Protein AF-E9PKQ1-F1 (afdb_monomer)

GO terms:
  GO:0005794 Golgi apparatus (C, IDA)
  GO:0005829 cytosol (C, IDA)

Organism: Homo sapiens (NCBI:txid9606)

pLDDT: mean 88.64, std 12.84, range [32.69, 97.88]

Sequence (137 aa):
MTAAENVCYTLINVPMDSEPPSEISLKNDLEKGDVKSKTEALKKVIIMILNGEKLPGLLMTIIRFVLPLQDHTIKKLLLVFWEIVPKTTPDGRLLHEMILVCDAYRKDLQHPNEFIRGSTLRFLCKLKEAELLEPLM

Solvent-accessible surface area (backbone atoms only — not comparable to full-atom values): 8458 Å² total; per-residue (Å²): 128,83,78,73,77,77,86,76,90,61,85,77,87,72,65,88,90,56,81,80,81,48,72,69,58,44,48,49,30,37,65,73,41,53,75,67,47,29,44,55,37,51,51,51,52,45,54,43,44,56,66,67,49,84,65,76,82,45,54,64,49,41,58,71,51,48,63,80,52,83,51,68,67,53,50,53,49,48,54,55,44,60,73,73,52,84,59,48,46,99,88,68,46,72,42,76,71,48,57,62,52,41,53,49,50,50,50,39,63,68,37,89,54,60,68,54,24,52,52,50,53,61,50,57,76,70,63,83,60,60,84,65,49,63,86,69,111

Structure (mmCIF, N/CA/C/O backbone):
data_AF-E9PKQ1-F1
#
_entry.id   AF-E9PKQ1-F1
#
loop_
_atom_site.group_PDB
_atom_site.id
_atom_site.type_symbol
_atom_site.label_atom_id
_atom_site.label_alt_id
_atom_site.label_comp_id
_atom_site.label_asym_id
_atom_site.label_entity_id
_atom_site.label_seq_id
_atom_site.pdbx_PDB_ins_code
_atom_site.Cartn_x
_atom_site.Cartn_y
_atom_site.Cartn_z
_atom_site.occupancy
_atom_site.B_iso_or_equiv
_atom_site.auth_seq_id
_atom_site.auth_comp_id
_atom_site.auth_asym_id
_atom_site.auth_atom_id
_atom_site.pdbx_PDB_model_num
ATOM 1 N N . MET A 1 1 ? -23.223 -13.061 -10.188 1.00 32.69 1 MET A N 1
ATOM 2 C CA . MET A 1 1 ? -22.788 -13.944 -9.087 1.00 32.69 1 MET A CA 1
ATOM 3 C C . MET A 1 1 ? -22.436 -13.038 -7.931 1.00 32.69 1 MET A C 1
ATOM 5 O O . MET A 1 1 ? -21.599 -12.166 -8.108 1.00 32.69 1 MET A O 1
ATOM 9 N N . THR A 1 2 ? -23.159 -13.138 -6.821 1.00 33.59 2 THR A N 1
ATOM 10 C CA . THR A 1 2 ? -22.870 -12.382 -5.597 1.00 33.59 2 THR A CA 1
ATOM 11 C C . THR A 1 2 ? -21.417 -12.632 -5.210 1.00 33.59 2 THR A C 1
ATOM 13 O O . THR A 1 2 ? -21.032 -13.794 -5.085 1.00 33.59 2 THR A O 1
ATOM 16 N N . ALA A 1 3 ? -20.610 -11.574 -5.092 1.00 45.00 3 ALA A N 1
ATOM 17 C CA . ALA A 1 3 ? -19.254 -11.680 -4.570 1.00 45.00 3 ALA A CA 1
ATOM 18 C C . ALA A 1 3 ? -19.339 -12.436 -3.241 1.00 45.00 3 ALA A C 1
ATOM 20 O O . ALA A 1 3 ? -19.999 -11.961 -2.317 1.00 45.00 3 ALA A O 1
ATOM 21 N N . ALA A 1 4 ? -18.786 -13.649 -3.195 1.00 47.03 4 ALA A N 1
ATOM 22 C CA . ALA A 1 4 ? -18.743 -14.424 -1.968 1.00 47.03 4 ALA A CA 1
ATOM 23 C C . ALA A 1 4 ? -18.092 -13.536 -0.905 1.00 47.03 4 ALA A C 1
ATOM 25 O O . ALA A 1 4 ? -17.011 -12.994 -1.147 1.00 47.03 4 ALA A O 1
ATOM 26 N N . GLU A 1 5 ? -18.773 -13.318 0.220 1.00 54.31 5 GLU A N 1
ATOM 27 C CA . GLU A 1 5 ? -18.159 -12.644 1.358 1.00 54.31 5 GLU A CA 1
ATOM 28 C C . GLU A 1 5 ? -16.847 -13.368 1.664 1.00 54.31 5 GLU A C 1
ATOM 30 O O . GLU A 1 5 ? -16.825 -14.592 1.826 1.00 54.31 5 GLU A O 1
ATOM 35 N N . ASN A 1 6 ? -15.736 -12.628 1.642 1.00 61.00 6 ASN A N 1
ATOM 36 C CA . ASN A 1 6 ? -14.433 -13.205 1.934 1.00 61.00 6 ASN A CA 1
ATOM 37 C C . ASN A 1 6 ? -14.499 -13.827 3.330 1.00 61.00 6 ASN A C 1
ATOM 39 O O . ASN A 1 6 ? -14.829 -13.148 4.302 1.00 61.00 6 ASN A O 1
ATOM 43 N N . VAL A 1 7 ? -14.202 -15.124 3.418 1.00 63.38 7 VAL A N 1
ATOM 44 C CA . VAL A 1 7 ? -14.233 -15.869 4.677 1.00 63.38 7 VAL A CA 1
ATOM 45 C C . VAL A 1 7 ? -13.239 -15.226 5.645 1.00 63.38 7 VAL A C 1
ATOM 47 O O . VAL A 1 7 ? -12.031 -15.268 5.412 1.00 63.38 7 VAL A O 1
ATOM 50 N N . CYS A 1 8 ? -13.738 -14.625 6.724 1.00 59.38 8 CYS A N 1
ATOM 51 C CA . CYS A 1 8 ? -12.901 -14.067 7.779 1.00 59.38 8 CYS A CA 1
ATOM 52 C C . CYS A 1 8 ? -12.692 -15.120 8.871 1.00 59.38 8 CYS A C 1
ATOM 54 O O . CYS A 1 8 ? -13.638 -15.551 9.526 1.00 59.38 8 CYS A O 1
ATOM 56 N N . TYR A 1 9 ? -11.446 -15.554 9.046 1.00 67.56 9 TYR A N 1
ATOM 57 C CA . TYR A 1 9 ? -11.046 -16.534 10.063 1.00 67.56 9 TYR A CA 1
ATOM 58 C C . TYR A 1 9 ? -10.257 -15.906 11.223 1.00 67.56 9 TYR A C 1
ATOM 60 O O . TYR A 1 9 ? -9.895 -16.606 12.166 1.00 67.56 9 TYR A O 1
ATOM 68 N N . THR A 1 10 ? -9.997 -14.594 11.167 1.00 70.88 10 THR A N 1
ATOM 69 C CA . THR A 1 10 ? -9.206 -13.861 12.163 1.00 70.88 10 THR A CA 1
ATOM 70 C C . THR A 1 10 ? -10.029 -12.712 12.729 1.00 70.88 10 THR A C 1
ATOM 72 O O . THR A 1 10 ? -10.257 -11.722 12.044 1.00 70.88 10 THR A O 1
ATOM 75 N N . LEU A 1 11 ? -10.434 -12.824 13.994 1.00 69.62 11 LEU A N 1
ATOM 76 C CA . LEU A 1 11 ? -11.075 -11.737 14.735 1.00 69.62 11 LEU A CA 1
ATOM 77 C C . LEU A 1 11 ? -10.023 -11.007 15.571 1.00 69.62 11 LEU A C 1
ATOM 79 O O . LEU A 1 11 ? -9.378 -11.616 16.427 1.00 69.62 11 LEU A O 1
ATOM 83 N N . ILE A 1 12 ? -9.846 -9.706 15.334 1.00 78.44 12 ILE A N 1
ATOM 84 C CA . ILE A 1 12 ? -8.926 -8.875 16.114 1.00 78.44 12 ILE A CA 1
ATOM 85 C C . ILE A 1 12 ? -9.739 -8.131 17.173 1.00 78.44 12 ILE A C 1
ATOM 87 O O . ILE A 1 12 ? -10.505 -7.223 16.850 1.00 78.44 12 ILE A O 1
ATOM 91 N N . ASN A 1 13 ? -9.562 -8.509 18.444 1.00 76.81 13 ASN A N 1
ATOM 92 C CA . ASN A 1 13 ? -10.209 -7.830 19.564 1.00 76.81 13 ASN A CA 1
ATOM 93 C C . ASN A 1 13 ? -9.652 -6.406 19.708 1.00 76.81 13 ASN A C 1
ATOM 95 O O . ASN A 1 13 ? -8.475 -6.227 20.028 1.00 76.81 13 ASN A O 1
ATOM 99 N N . VAL A 1 14 ? -10.497 -5.404 19.479 1.00 69.38 14 VAL A N 1
ATOM 100 C CA . VAL A 1 14 ? -10.170 -4.001 19.749 1.00 69.38 14 VAL A CA 1
ATOM 101 C C . VAL A 1 14 ? -10.489 -3.733 21.225 1.00 69.38 14 VAL A C 1
ATOM 103 O O . VAL A 1 14 ? -11.582 -4.093 21.667 1.00 69.3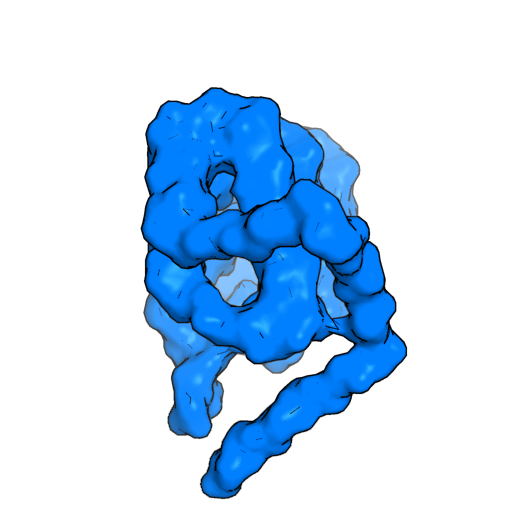8 14 VAL A O 1
ATOM 106 N N . PRO A 1 15 ? -9.572 -3.148 22.019 1.00 72.75 15 PRO A N 1
ATOM 107 C CA . PRO A 1 15 ? -9.859 -2.801 23.408 1.00 72.75 15 PRO A CA 1
ATOM 108 C C . PRO A 1 15 ? -11.123 -1.934 23.496 1.00 72.75 15 PRO A C 1
ATOM 110 O O . PRO A 1 15 ? -11.238 -0.944 22.775 1.00 72.75 15 PRO A O 1
ATOM 113 N N . MET A 1 16 ? -12.060 -2.292 24.383 1.00 57.41 16 MET A N 1
ATOM 114 C CA . MET A 1 16 ? -13.352 -1.596 24.520 1.00 57.41 16 MET A CA 1
ATOM 115 C C . MET A 1 16 ? -13.209 -0.111 24.900 1.00 57.41 16 MET A C 1
ATOM 117 O O . MET A 1 16 ? -14.116 0.669 24.633 1.00 57.41 16 MET A O 1
ATOM 121 N N . ASP A 1 17 ? -12.063 0.288 25.460 1.00 60.06 17 ASP A N 1
ATOM 122 C CA . ASP A 1 17 ? -11.782 1.666 25.884 1.00 60.06 17 ASP A CA 1
ATOM 123 C C . ASP A 1 17 ? -11.316 2.588 24.740 1.00 60.06 17 ASP A C 1
ATOM 125 O O . ASP A 1 17 ? -11.078 3.775 24.963 1.00 60.06 17 ASP A O 1
ATOM 129 N N . SER A 1 18 ? -11.154 2.068 23.517 1.00 64.81 18 SER A N 1
ATOM 130 C CA . SER A 1 18 ? -10.786 2.877 22.349 1.00 64.81 18 SER A CA 1
ATOM 131 C C . SER A 1 18 ? -11.956 3.029 21.383 1.00 64.81 18 SER A C 1
ATOM 133 O O . SER A 1 18 ? -12.418 2.043 20.810 1.00 64.81 18 SER A O 1
ATOM 135 N N . GLU A 1 19 ? -12.403 4.268 21.163 1.00 69.12 19 GLU A N 1
ATOM 136 C CA . GLU A 1 19 ? -13.359 4.576 20.097 1.00 69.12 19 GLU A CA 1
ATOM 137 C C . GLU A 1 19 ? -12.772 4.178 18.729 1.00 69.12 19 GLU A C 1
ATOM 139 O O . GLU A 1 19 ? -11.613 4.512 18.436 1.00 69.12 19 GLU A O 1
ATOM 144 N N . PRO A 1 20 ? -13.539 3.470 17.875 1.00 71.38 20 PRO A N 1
ATOM 145 C CA . PRO A 1 20 ? -13.078 3.130 16.541 1.00 71.38 20 PRO A CA 1
ATOM 146 C C . PRO A 1 20 ? -12.854 4.423 15.739 1.00 71.38 20 PRO A C 1
ATOM 148 O O . PRO A 1 20 ? -13.730 5.292 15.695 1.00 71.38 20 PRO A O 1
ATOM 151 N N . PRO A 1 21 ? -11.678 4.591 15.113 1.00 80.69 21 PRO A N 1
ATOM 152 C CA . PRO A 1 21 ? -11.362 5.807 14.381 1.00 80.69 21 PRO A CA 1
ATOM 153 C C . PRO A 1 21 ? -12.278 5.936 13.160 1.00 80.69 21 PRO A C 1
ATOM 155 O O . PRO A 1 21 ? -12.421 5.006 12.374 1.00 80.69 21 PRO A O 1
ATOM 158 N N . SER A 1 22 ? -12.873 7.112 12.965 1.00 87.50 22 SER A N 1
ATOM 159 C CA . SER A 1 22 ? -13.716 7.368 11.793 1.00 87.50 22 SER A CA 1
ATOM 160 C C . SER A 1 22 ? -12.907 7.357 10.486 1.00 87.50 22 SER A C 1
ATOM 162 O O . SER A 1 22 ? -11.734 7.752 10.461 1.00 87.50 22 SER A O 1
ATOM 164 N N . GLU A 1 23 ? -13.547 7.006 9.365 1.00 89.94 23 GLU A N 1
ATOM 165 C CA . GLU A 1 23 ? -12.923 7.087 8.032 1.00 89.94 23 GLU A CA 1
ATOM 166 C C . GLU A 1 23 ? -12.411 8.509 7.730 1.00 89.94 23 GLU A C 1
ATOM 168 O O . GLU A 1 23 ? -11.331 8.681 7.168 1.00 89.94 23 GLU A O 1
ATOM 173 N N . ILE A 1 24 ? -13.137 9.541 8.178 1.00 91.81 24 ILE A N 1
ATOM 174 C CA . ILE A 1 24 ? -12.764 10.952 7.995 1.00 91.81 24 ILE A CA 1
ATOM 175 C C . ILE A 1 24 ? -11.474 11.284 8.755 1.00 91.81 24 ILE A C 1
ATOM 177 O O . ILE A 1 24 ? -10.577 11.918 8.195 1.00 91.81 24 ILE A O 1
ATOM 181 N N . SER A 1 25 ? -11.355 10.855 10.017 1.00 92.81 25 SER A N 1
ATOM 182 C CA . SER A 1 25 ? -10.128 11.063 10.797 1.00 92.81 25 SER A CA 1
ATOM 183 C C . SER A 1 25 ? -8.941 10.331 10.180 1.00 92.81 25 SER A C 1
ATOM 185 O O . SER A 1 25 ? -7.892 10.938 9.994 1.00 92.81 25 SER A O 1
ATOM 187 N N . LEU A 1 26 ? -9.127 9.075 9.759 1.00 94.75 26 LEU A N 1
ATOM 188 C CA . LEU A 1 26 ? -8.064 8.297 9.118 1.00 94.75 26 LEU A CA 1
ATOM 189 C C . LEU A 1 26 ? -7.608 8.945 7.816 1.00 94.75 26 LEU A C 1
ATOM 191 O O . LEU A 1 26 ? -6.411 9.054 7.566 1.00 94.75 26 LEU A O 1
ATOM 195 N N . LYS A 1 27 ? -8.547 9.429 7.001 1.00 95.50 27 LYS A N 1
ATOM 196 C CA . LYS A 1 27 ? -8.222 10.167 5.785 1.00 95.50 27 LYS A CA 1
ATOM 197 C C . LYS A 1 27 ? -7.361 11.392 6.097 1.00 95.50 27 LYS A C 1
ATOM 199 O O . LYS A 1 27 ? -6.322 11.570 5.470 1.00 95.50 27 LYS A O 1
ATOM 204 N N . ASN A 1 28 ? -7.744 12.197 7.088 1.00 95.62 28 ASN A N 1
ATOM 205 C CA . ASN A 1 28 ? -6.971 13.375 7.490 1.00 95.62 28 ASN A CA 1
ATOM 206 C C . ASN A 1 28 ? -5.555 13.012 7.964 1.00 95.62 28 ASN A C 1
ATOM 208 O O . ASN A 1 28 ? -4.594 13.666 7.549 1.00 95.62 28 ASN A O 1
ATOM 212 N N . ASP A 1 29 ? -5.418 11.957 8.770 1.00 96.31 29 ASP A N 1
ATOM 213 C CA . ASP A 1 29 ? -4.125 11.480 9.271 1.00 96.31 29 ASP A CA 1
ATOM 214 C C . ASP A 1 29 ? -3.226 10.981 8.130 1.00 96.31 29 ASP A C 1
ATOM 216 O O . ASP A 1 29 ? -2.031 11.279 8.088 1.00 96.31 29 ASP A O 1
ATOM 220 N N . LEU A 1 30 ? -3.798 10.268 7.155 1.00 97.00 30 LEU A N 1
ATOM 221 C CA . LEU A 1 30 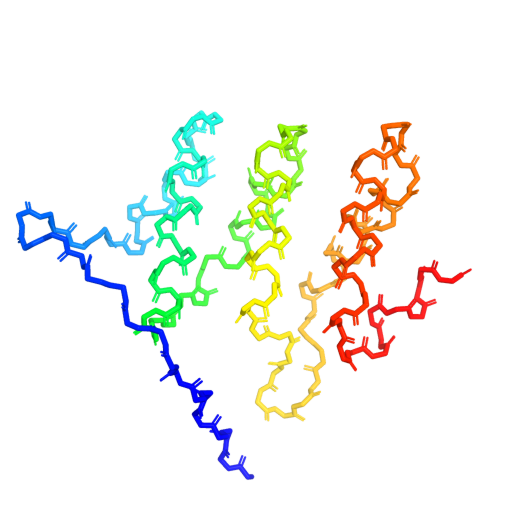? -3.070 9.766 5.987 1.00 97.00 30 LEU A CA 1
ATOM 222 C C . LEU A 1 30 ? -2.662 10.890 5.026 1.00 97.00 30 LEU A C 1
ATOM 224 O O . LEU A 1 30 ? -1.604 10.804 4.401 1.00 97.00 30 LEU A O 1
ATOM 228 N N . GLU A 1 31 ? -3.466 11.946 4.901 1.00 96.44 31 GLU A N 1
ATOM 229 C CA . GLU A 1 31 ? -3.179 13.084 4.024 1.00 96.44 31 GLU A CA 1
ATOM 230 C C . GLU A 1 31 ? -2.134 14.024 4.633 1.00 96.44 31 GLU A C 1
ATOM 232 O O . GLU A 1 31 ? -1.111 14.302 4.000 1.00 96.44 31 GLU A O 1
ATOM 237 N N . LYS A 1 32 ? -2.369 14.484 5.868 1.00 96.00 32 LYS A N 1
ATOM 238 C CA . LYS A 1 32 ? -1.633 15.593 6.499 1.00 96.00 32 LYS A CA 1
ATOM 239 C C . LYS A 1 32 ? -0.649 15.161 7.586 1.00 96.00 32 LYS A C 1
ATOM 241 O O . LYS A 1 32 ? 0.173 15.977 7.995 1.00 96.00 32 LYS A O 1
ATOM 246 N N . GLY A 1 33 ? -0.740 13.923 8.068 1.00 94.75 33 GLY A N 1
ATOM 247 C CA . GLY A 1 33 ? 0.105 13.424 9.150 1.00 94.75 33 GLY A CA 1
ATOM 248 C C . GLY A 1 33 ? 1.580 13.311 8.766 1.00 94.75 33 GLY A C 1
ATOM 249 O O . GLY A 1 33 ? 1.945 13.227 7.591 1.00 94.75 33 GLY A O 1
ATOM 250 N N . ASP A 1 34 ? 2.443 13.272 9.776 1.00 96.50 34 ASP A N 1
ATOM 251 C CA . ASP A 1 34 ? 3.848 12.912 9.607 1.00 96.50 34 ASP A CA 1
ATOM 252 C C . ASP A 1 34 ? 4.007 11.395 9.380 1.00 96.50 34 ASP A C 1
ATOM 254 O O . ASP A 1 34 ? 3.045 10.626 9.431 1.00 96.50 34 ASP A O 1
ATOM 258 N N . VAL A 1 35 ? 5.235 10.932 9.132 1.00 96.12 35 VAL A N 1
ATOM 259 C CA . VAL A 1 35 ? 5.513 9.507 8.861 1.00 96.12 35 VAL A CA 1
ATOM 260 C C . VAL A 1 35 ? 4.993 8.603 9.986 1.00 96.12 35 VAL A C 1
ATOM 262 O O . VAL A 1 35 ? 4.430 7.543 9.708 1.00 96.12 35 VAL A O 1
ATOM 265 N N . LYS A 1 36 ? 5.117 9.023 11.251 1.00 96.44 36 LYS A N 1
ATOM 266 C CA . LYS A 1 36 ? 4.627 8.253 12.402 1.00 96.44 36 LYS A CA 1
ATOM 267 C C . LYS A 1 36 ? 3.102 8.183 12.422 1.00 96.44 36 LYS A C 1
ATOM 269 O O . LYS A 1 36 ? 2.555 7.088 12.530 1.00 96.44 36 LYS A O 1
ATOM 274 N N . SER A 1 37 ? 2.424 9.313 12.241 1.00 96.12 37 SER A N 1
ATOM 275 C CA . SER A 1 37 ? 0.958 9.370 12.205 1.00 96.12 37 SER A CA 1
ATOM 276 C C . SER A 1 37 ? 0.396 8.542 11.050 1.00 96.12 37 SER A C 1
ATOM 278 O O . SER A 1 37 ? -0.509 7.737 11.254 1.00 96.12 37 SER A O 1
ATOM 280 N N . LYS A 1 38 ? 0.996 8.640 9.856 1.00 97.88 38 LYS A N 1
ATOM 281 C CA . LYS A 1 38 ? 0.619 7.821 8.692 1.00 97.88 38 LYS A CA 1
ATOM 282 C C . LYS A 1 38 ? 0.846 6.329 8.928 1.00 97.88 38 LYS A C 1
ATOM 284 O O . LYS A 1 38 ? 0.045 5.516 8.478 1.00 97.88 38 LYS A O 1
ATOM 289 N N . THR A 1 39 ? 1.909 5.964 9.647 1.00 97.56 39 THR A N 1
ATOM 290 C CA . THR A 1 39 ? 2.195 4.569 10.018 1.00 97.56 39 THR A CA 1
ATOM 291 C C . THR A 1 39 ? 1.101 4.005 10.923 1.00 97.56 39 THR A C 1
ATOM 293 O O . THR A 1 39 ? 0.581 2.923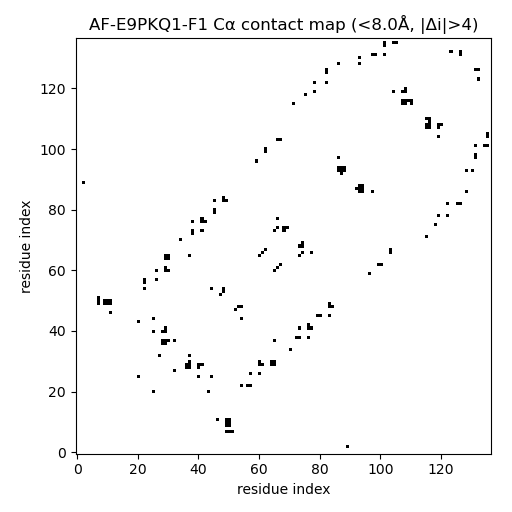 10.653 1.00 97.56 39 THR A O 1
ATOM 296 N N . GLU A 1 40 ? 0.713 4.736 11.969 1.00 96.19 40 GLU A N 1
ATOM 297 C CA . GLU A 1 40 ? -0.350 4.302 12.882 1.00 96.19 40 GLU A CA 1
ATOM 298 C C . GLU A 1 40 ? -1.728 4.300 12.211 1.00 96.19 40 GLU A C 1
ATOM 300 O O . GLU A 1 40 ? -2.500 3.356 12.388 1.00 96.19 40 GLU A O 1
ATOM 305 N N . ALA A 1 41 ? -2.019 5.297 11.373 1.00 96.19 41 ALA A N 1
ATOM 306 C CA . ALA A 1 41 ? -3.247 5.334 10.588 1.00 96.19 41 ALA A CA 1
ATOM 307 C C . ALA A 1 41 ? -3.340 4.141 9.622 1.00 96.19 41 ALA A C 1
ATOM 309 O O . ALA A 1 41 ? -4.374 3.479 9.570 1.00 96.19 41 ALA A O 1
ATOM 310 N N . LEU A 1 42 ? -2.257 3.795 8.915 1.00 97.25 42 LEU A N 1
ATOM 311 C CA . LEU A 1 42 ? -2.245 2.647 8.003 1.00 97.25 42 LEU A CA 1
ATOM 312 C C . LEU A 1 42 ? -2.444 1.315 8.746 1.00 97.25 42 LEU A C 1
ATOM 314 O O . LEU A 1 42 ? -3.181 0.458 8.264 1.00 97.25 42 LEU A O 1
ATOM 318 N N . LYS A 1 43 ? -1.853 1.146 9.939 1.00 95.69 43 LYS A N 1
ATOM 319 C CA . LYS A 1 43 ? -2.112 -0.031 10.791 1.00 95.69 43 LYS A CA 1
ATOM 320 C C . LYS A 1 43 ? -3.588 -0.135 11.174 1.00 95.69 43 LYS A C 1
ATOM 322 O O . LYS A 1 43 ? -4.166 -1.210 11.042 1.00 95.69 43 LYS A O 1
ATOM 327 N N . LYS A 1 44 ? -4.202 0.971 11.609 1.00 93.62 44 LYS A N 1
ATOM 328 C CA . LYS A 1 44 ? -5.632 1.021 11.956 1.00 93.62 44 LYS A CA 1
ATOM 329 C C . LYS A 1 44 ? -6.507 0.633 10.764 1.00 93.62 44 LYS A C 1
ATOM 331 O O . LYS A 1 44 ? -7.370 -0.224 10.912 1.00 93.62 44 LYS A O 1
ATOM 336 N N . VAL A 1 45 ? -6.217 1.172 9.576 1.00 94.69 45 VAL A N 1
ATOM 337 C CA . VAL A 1 45 ? -6.922 0.815 8.332 1.00 94.69 45 VAL A CA 1
ATOM 338 C C . VAL A 1 45 ? -6.827 -0.683 8.038 1.00 94.69 45 VAL A C 1
ATOM 340 O O . VAL A 1 45 ? -7.841 -1.309 7.748 1.00 94.69 45 VAL A O 1
ATOM 343 N N . ILE A 1 46 ? -5.634 -1.277 8.141 1.00 94.00 46 ILE A N 1
ATOM 344 C CA . ILE A 1 46 ? -5.438 -2.719 7.915 1.00 94.00 46 ILE A CA 1
ATOM 345 C C . ILE A 1 46 ? -6.295 -3.546 8.883 1.00 94.00 46 ILE A C 1
ATOM 347 O O . ILE A 1 46 ? -6.963 -4.484 8.456 1.00 94.00 46 ILE A O 1
ATOM 351 N N . ILE A 1 47 ? -6.304 -3.189 10.171 1.00 90.75 47 ILE A N 1
ATOM 352 C CA . ILE A 1 47 ? -7.086 -3.890 11.200 1.00 90.75 47 ILE A CA 1
ATOM 353 C C . ILE A 1 47 ? -8.589 -3.782 10.918 1.00 90.75 47 ILE A C 1
ATOM 355 O O . ILE A 1 47 ? -9.293 -4.786 10.987 1.00 90.75 47 ILE A O 1
ATOM 359 N N . MET A 1 48 ? -9.078 -2.594 10.556 1.00 89.31 48 MET A N 1
ATOM 360 C CA . MET A 1 48 ? -10.495 -2.373 10.246 1.00 89.31 48 MET A CA 1
ATOM 361 C C . MET A 1 48 ? -10.943 -3.186 9.026 1.00 89.31 48 MET A C 1
ATOM 363 O O . MET A 1 48 ? -11.978 -3.847 9.077 1.00 89.31 48 MET A O 1
ATOM 367 N N . ILE A 1 49 ? -10.130 -3.226 7.964 1.00 90.00 49 ILE A N 1
ATOM 368 C CA . ILE A 1 49 ? -10.426 -4.034 6.769 1.00 90.00 49 ILE A CA 1
ATOM 369 C C . ILE A 1 49 ? -10.440 -5.530 7.104 1.00 90.00 49 ILE A C 1
ATOM 371 O O . ILE A 1 49 ? -11.332 -6.248 6.656 1.00 90.00 49 ILE A O 1
ATOM 375 N N . LEU A 1 50 ? -9.491 -6.009 7.915 1.00 88.19 50 LEU A N 1
ATOM 376 C CA . LEU A 1 50 ? -9.465 -7.405 8.371 1.00 88.19 50 LEU A CA 1
ATOM 377 C C . LEU A 1 50 ? -10.692 -7.770 9.222 1.00 88.19 50 LEU A C 1
ATOM 379 O O . LEU A 1 50 ? -11.189 -8.889 9.120 1.00 88.19 50 LEU A O 1
ATOM 383 N N . ASN A 1 51 ? -11.217 -6.820 9.997 1.00 85.81 51 ASN A N 1
ATOM 384 C CA . ASN A 1 51 ? -12.462 -6.971 10.753 1.00 85.81 51 ASN A CA 1
ATOM 385 C C . ASN A 1 51 ? -13.733 -6.853 9.882 1.00 85.81 51 ASN A C 1
ATOM 387 O O . ASN A 1 51 ? -14.841 -6.968 10.401 1.00 85.81 51 ASN A O 1
ATOM 391 N N . GLY A 1 52 ? -13.593 -6.668 8.564 1.00 83.62 52 GLY A N 1
ATOM 392 C CA . GLY A 1 52 ? -14.698 -6.673 7.604 1.00 83.62 52 GLY A CA 1
ATOM 393 C C . GLY A 1 52 ? -15.227 -5.291 7.218 1.00 83.62 52 GLY A C 1
ATOM 394 O O . GLY A 1 52 ? -16.180 -5.202 6.440 1.00 83.62 52 GLY A O 1
ATOM 395 N N . GLU A 1 53 ? -14.621 -4.207 7.706 1.00 86.31 53 GLU A N 1
ATOM 396 C CA . GLU A 1 53 ? -15.024 -2.859 7.311 1.00 86.31 53 GLU A CA 1
ATOM 397 C C . GLU A 1 53 ? -14.593 -2.536 5.875 1.00 86.31 53 GLU A C 1
ATOM 399 O O . GLU A 1 53 ? -13.460 -2.782 5.452 1.00 86.31 53 GLU A O 1
ATOM 404 N N . LYS A 1 54 ? -15.504 -1.937 5.104 1.00 85.06 54 LYS A N 1
ATOM 405 C CA . LYS A 1 54 ? -15.227 -1.484 3.738 1.00 85.06 54 LYS A CA 1
ATOM 406 C C . LYS A 1 54 ? -14.886 0.002 3.766 1.00 85.06 54 LYS A C 1
ATOM 408 O O . LYS A 1 54 ? -15.761 0.819 4.025 1.00 85.06 54 LYS A O 1
ATOM 413 N N . LEU A 1 55 ? -13.639 0.341 3.431 1.00 87.06 55 LEU A N 1
ATOM 414 C CA . LEU A 1 55 ? -13.116 1.717 3.421 1.00 87.06 55 LEU A CA 1
ATOM 415 C C . LEU A 1 55 ? -12.692 2.156 2.001 1.00 87.06 55 LEU A C 1
ATOM 417 O O . LEU A 1 55 ? -11.513 2.437 1.762 1.00 87.06 55 LEU A O 1
ATOM 421 N N . PRO A 1 56 ? -13.612 2.174 1.011 1.00 81.81 56 PRO A N 1
ATOM 422 C CA . PRO A 1 56 ? -13.261 2.453 -0.383 1.00 81.81 56 PRO A CA 1
ATOM 423 C C . PRO A 1 56 ? -12.705 3.872 -0.584 1.00 81.81 56 PRO A C 1
ATOM 425 O O . PRO A 1 56 ? -11.879 4.081 -1.471 1.00 81.81 56 PRO A O 1
ATOM 428 N N . GLY A 1 57 ? -13.096 4.838 0.259 1.00 87.69 57 GLY A N 1
ATOM 429 C CA . GLY A 1 57 ? -12.637 6.224 0.174 1.00 87.69 57 GLY A CA 1
ATOM 430 C C . GLY A 1 57 ? -11.154 6.414 0.502 1.00 87.69 57 GLY A C 1
ATOM 431 O O . GLY A 1 57 ? -10.576 7.443 0.144 1.00 87.69 57 GLY A O 1
ATOM 432 N N . LEU A 1 58 ? -10.517 5.424 1.137 1.00 93.69 58 LEU A N 1
ATOM 433 C CA . LEU A 1 58 ? -9.118 5.504 1.556 1.00 93.69 58 LEU A CA 1
ATOM 434 C C . LEU A 1 58 ? -8.128 4.993 0.510 1.00 93.69 58 LEU A C 1
ATOM 436 O O . LEU A 1 58 ? -6.954 5.353 0.589 1.00 93.69 58 LEU A O 1
ATOM 440 N N . LEU A 1 59 ? -8.564 4.214 -0.488 1.00 93.56 59 LEU A N 1
ATOM 441 C CA . LEU A 1 59 ? -7.666 3.632 -1.494 1.00 93.56 59 LEU A CA 1
ATOM 442 C C . LEU A 1 59 ? -6.851 4.717 -2.211 1.00 93.56 59 LEU A C 1
ATOM 444 O O . LEU A 1 59 ? -5.620 4.696 -2.196 1.00 93.56 59 LEU A O 1
ATOM 448 N N . MET A 1 60 ? -7.534 5.713 -2.780 1.00 94.25 60 MET A N 1
ATOM 449 C CA . MET A 1 60 ? -6.862 6.790 -3.509 1.00 94.25 60 MET A CA 1
ATOM 450 C C . MET A 1 60 ? -6.049 7.702 -2.579 1.00 94.25 60 MET A C 1
ATOM 452 O O . MET A 1 60 ? -4.989 8.196 -2.966 1.00 94.25 60 MET A O 1
ATOM 456 N N . THR A 1 61 ? -6.495 7.901 -1.335 1.00 96.38 61 THR A N 1
ATOM 457 C CA . THR A 1 61 ? -5.725 8.635 -0.321 1.00 96.38 61 THR A CA 1
ATOM 458 C C . THR A 1 61 ? -4.405 7.920 -0.011 1.00 96.38 61 THR A C 1
ATOM 460 O O . THR A 1 61 ? -3.349 8.553 -0.008 1.00 96.38 61 THR A O 1
ATOM 463 N N . ILE A 1 62 ? -4.421 6.598 0.164 1.00 97.31 62 ILE A N 1
ATOM 464 C CA . ILE A 1 62 ? -3.212 5.802 0.408 1.00 97.31 62 ILE A CA 1
ATOM 465 C C . ILE A 1 62 ? -2.273 5.864 -0.801 1.00 97.31 62 ILE A C 1
ATOM 467 O O . ILE A 1 62 ? -1.082 6.134 -0.635 1.00 97.31 62 ILE A O 1
ATOM 471 N N . ILE A 1 63 ? -2.800 5.707 -2.018 1.00 96.62 63 ILE A N 1
ATOM 472 C CA . ILE A 1 63 ? -2.005 5.798 -3.254 1.00 96.62 63 ILE A CA 1
ATOM 473 C C . ILE A 1 63 ? -1.335 7.170 -3.387 1.00 96.62 63 ILE A C 1
ATOM 475 O O . ILE A 1 63 ? -0.163 7.258 -3.738 1.00 96.62 63 ILE A O 1
ATOM 479 N N . ARG A 1 64 ? -2.045 8.259 -3.085 1.00 96.56 64 ARG A N 1
ATOM 480 C CA . ARG A 1 64 ? -1.505 9.615 -3.257 1.00 96.56 64 ARG A CA 1
ATOM 481 C C . ARG A 1 64 ? -0.518 10.024 -2.171 1.00 96.56 64 ARG A C 1
ATOM 483 O O . ARG A 1 64 ? 0.461 10.699 -2.473 1.00 96.56 64 ARG A O 1
ATOM 490 N N . PHE A 1 65 ? -0.793 9.677 -0.917 1.00 97.31 65 PHE A N 1
ATOM 491 C CA . PHE A 1 65 ? -0.122 10.299 0.229 1.00 97.31 65 PHE A CA 1
ATOM 492 C C . PHE A 1 65 ? 0.758 9.349 1.041 1.00 97.31 65 PHE A C 1
ATOM 494 O O . PHE A 1 65 ? 1.536 9.825 1.874 1.00 97.31 65 PHE A O 1
ATOM 501 N N . VAL A 1 66 ? 0.645 8.037 0.818 1.00 97.56 66 VAL A N 1
ATOM 502 C CA . VAL A 1 66 ? 1.368 7.009 1.581 1.00 97.56 66 VAL A CA 1
ATOM 503 C C . VAL A 1 66 ? 2.278 6.174 0.684 1.00 97.56 66 VAL A C 1
ATOM 505 O O . VAL A 1 66 ? 3.449 6.011 1.010 1.00 97.56 66 VAL A O 1
ATOM 508 N N . LEU A 1 67 ? 1.790 5.721 -0.475 1.00 96.94 67 LEU A N 1
ATOM 509 C CA . LEU A 1 67 ? 2.572 4.965 -1.463 1.00 96.94 67 LEU A CA 1
ATOM 510 C C . LEU A 1 67 ? 3.911 5.618 -1.875 1.00 96.94 67 LEU A C 1
ATOM 512 O O . LEU A 1 67 ? 4.893 4.884 -1.979 1.00 96.94 67 LEU A O 1
ATOM 516 N N . PRO A 1 68 ? 4.021 6.950 -2.086 1.00 95.94 68 PRO A N 1
ATOM 517 C CA . PRO A 1 68 ? 5.294 7.556 -2.489 1.00 95.94 68 PRO A CA 1
ATOM 518 C C . PRO A 1 68 ? 6.328 7.668 -1.355 1.00 95.94 68 PRO A C 1
ATOM 520 O O . PRO A 1 68 ? 7.473 8.058 -1.611 1.00 95.94 68 PRO A O 1
ATOM 523 N N . LEU A 1 69 ? 5.958 7.358 -0.106 1.00 95.69 69 LEU A N 1
ATOM 524 C CA . LEU A 1 69 ? 6.865 7.464 1.035 1.00 95.69 69 LEU A CA 1
ATOM 525 C C . LEU A 1 69 ? 7.976 6.408 0.961 1.00 95.69 69 LEU A C 1
ATOM 527 O O . LEU A 1 69 ? 7.764 5.255 0.589 1.00 95.69 69 LEU A O 1
ATOM 531 N N . GLN A 1 70 ? 9.183 6.815 1.353 1.00 92.88 70 GLN A N 1
ATOM 532 C CA . GLN A 1 70 ? 10.379 5.964 1.316 1.00 92.88 70 GLN A CA 1
ATOM 533 C C . GLN A 1 70 ? 10.625 5.207 2.629 1.00 92.88 70 GLN A C 1
ATOM 535 O O . GLN A 1 70 ? 11.541 4.392 2.709 1.00 92.88 70 GLN A O 1
ATOM 540 N N . ASP A 1 71 ? 9.810 5.455 3.658 1.00 95.62 71 ASP A N 1
ATOM 541 C CA . ASP A 1 71 ? 9.943 4.776 4.943 1.00 95.62 71 ASP A CA 1
ATOM 542 C C . ASP A 1 71 ? 9.740 3.259 4.793 1.00 95.62 71 ASP A C 1
ATOM 544 O O . ASP A 1 71 ? 8.736 2.782 4.257 1.00 95.62 71 ASP A O 1
ATOM 548 N N . HIS A 1 72 ? 10.710 2.483 5.280 1.00 94.25 72 HIS A N 1
ATOM 549 C CA . HIS A 1 72 ? 10.713 1.029 5.125 1.00 94.25 72 HIS A CA 1
ATOM 550 C C . HIS A 1 72 ? 9.569 0.346 5.891 1.00 94.25 72 HIS A C 1
ATOM 552 O O . HIS A 1 72 ? 9.101 -0.716 5.474 1.00 94.25 72 HIS A O 1
ATOM 558 N N . THR A 1 73 ? 9.115 0.928 7.005 1.00 95.62 73 THR A N 1
ATOM 559 C CA . THR A 1 73 ? 7.989 0.400 7.787 1.00 95.62 73 THR A CA 1
ATOM 560 C C . THR A 1 73 ? 6.694 0.596 7.016 1.00 95.62 73 THR A C 1
ATOM 562 O O . THR A 1 73 ? 5.930 -0.355 6.857 1.00 95.62 73 THR A O 1
ATOM 565 N N . ILE A 1 74 ? 6.489 1.792 6.459 1.00 96.88 74 ILE A N 1
ATOM 566 C CA . ILE A 1 74 ? 5.337 2.092 5.605 1.00 96.88 74 ILE A CA 1
ATOM 567 C C . ILE A 1 74 ? 5.330 1.194 4.368 1.00 96.88 74 ILE A C 1
ATOM 569 O O . ILE A 1 74 ? 4.297 0.601 4.076 1.00 96.88 74 ILE A O 1
ATOM 573 N N . LYS A 1 75 ? 6.467 1.008 3.683 1.00 95.81 75 LYS A N 1
ATOM 574 C CA . LYS A 1 75 ? 6.553 0.090 2.531 1.00 95.81 75 LYS A CA 1
ATOM 575 C C . LYS A 1 75 ? 6.115 -1.331 2.888 1.00 95.81 75 LYS A C 1
ATOM 577 O O . LYS A 1 75 ? 5.320 -1.924 2.166 1.00 95.81 75 LYS A O 1
ATOM 582 N N . LYS A 1 76 ? 6.561 -1.868 4.029 1.00 96.12 76 LYS A N 1
ATOM 583 C CA . LYS A 1 76 ? 6.119 -3.193 4.499 1.00 96.12 76 LYS A CA 1
ATOM 584 C C . LYS A 1 76 ? 4.623 -3.236 4.812 1.00 96.12 76 LYS A C 1
ATOM 586 O O . LYS A 1 76 ? 3.962 -4.198 4.434 1.00 96.12 76 LYS A O 1
ATOM 591 N N . LEU A 1 77 ? 4.089 -2.213 5.480 1.00 97.44 77 LEU A N 1
ATOM 592 C CA . LEU A 1 77 ? 2.657 -2.124 5.778 1.00 97.44 77 LEU A CA 1
ATOM 593 C C . LEU A 1 77 ? 1.815 -2.008 4.503 1.00 97.44 77 LEU A C 1
ATOM 595 O O . LEU A 1 77 ? 0.760 -2.626 4.422 1.00 97.44 77 LEU A O 1
ATOM 599 N N . LEU A 1 78 ? 2.296 -1.281 3.491 1.00 97.56 78 LEU A N 1
ATOM 600 C CA . LEU A 1 78 ? 1.644 -1.191 2.188 1.00 97.56 78 LEU A CA 1
ATOM 601 C C . LEU A 1 78 ? 1.546 -2.564 1.521 1.00 97.56 78 LEU A C 1
ATOM 603 O O . LEU A 1 78 ? 0.479 -2.895 1.022 1.00 97.56 78 LEU A O 1
ATOM 607 N N . LEU A 1 79 ? 2.596 -3.393 1.559 1.00 96.31 79 LEU A N 1
ATOM 608 C CA . LEU A 1 79 ? 2.517 -4.762 1.027 1.00 96.31 79 LEU A CA 1
ATOM 609 C C . LEU A 1 79 ? 1.419 -5.584 1.723 1.00 96.31 79 LEU A C 1
ATOM 611 O O . LEU A 1 79 ? 0.658 -6.261 1.043 1.00 96.31 79 LEU A O 1
ATOM 615 N N . VAL A 1 80 ? 1.273 -5.469 3.049 1.00 95.56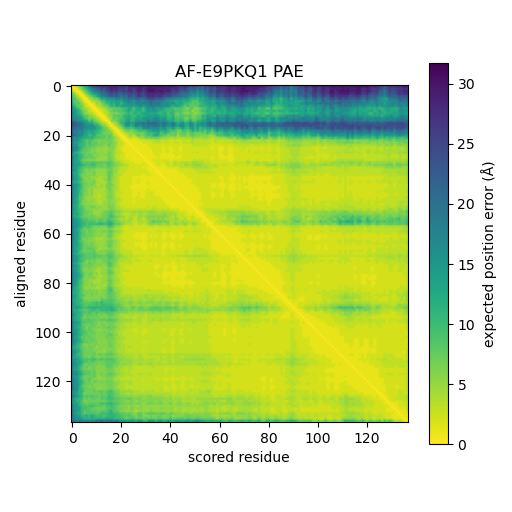 80 VAL A N 1
ATOM 616 C CA . VAL A 1 80 ? 0.186 -6.135 3.797 1.00 95.56 80 VAL A CA 1
ATOM 617 C C . VAL A 1 80 ? -1.185 -5.584 3.402 1.00 95.56 80 VAL A C 1
ATOM 619 O O . VAL A 1 80 ? -2.108 -6.353 3.150 1.00 95.56 80 VAL A O 1
ATOM 622 N N . PHE A 1 81 ? -1.320 -4.261 3.305 1.00 96.06 81 PHE A N 1
ATOM 623 C CA . PHE A 1 81 ? -2.547 -3.611 2.846 1.00 96.06 81 PHE A CA 1
ATOM 624 C C . PHE A 1 81 ? -2.950 -4.105 1.450 1.00 96.06 81 PHE A C 1
ATOM 626 O O . PHE A 1 81 ? -4.109 -4.443 1.213 1.00 96.06 81 PHE A O 1
ATOM 633 N N . TRP A 1 82 ? -1.990 -4.237 0.535 1.00 95.00 82 TRP A N 1
ATOM 634 C CA . TRP A 1 82 ? -2.260 -4.763 -0.794 1.00 95.00 82 TRP A CA 1
ATOM 635 C C . TRP A 1 82 ? -2.646 -6.242 -0.786 1.00 95.00 82 TRP A C 1
ATOM 637 O O 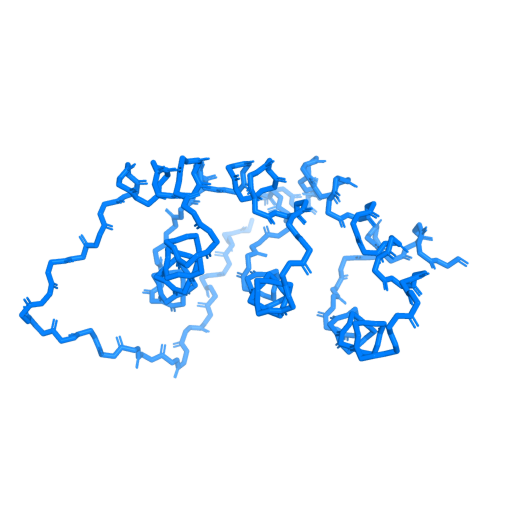. TRP A 1 82 ? -3.333 -6.658 -1.704 1.00 95.00 82 TRP A O 1
ATOM 647 N N . GLU A 1 83 ? -2.286 -7.057 0.201 1.00 92.50 83 GLU A N 1
ATOM 648 C CA . GLU A 1 83 ? -2.742 -8.458 0.230 1.00 92.50 83 GLU A CA 1
ATOM 649 C C . GLU A 1 83 ? -4.245 -8.587 0.511 1.00 92.50 83 GLU A C 1
ATOM 651 O O 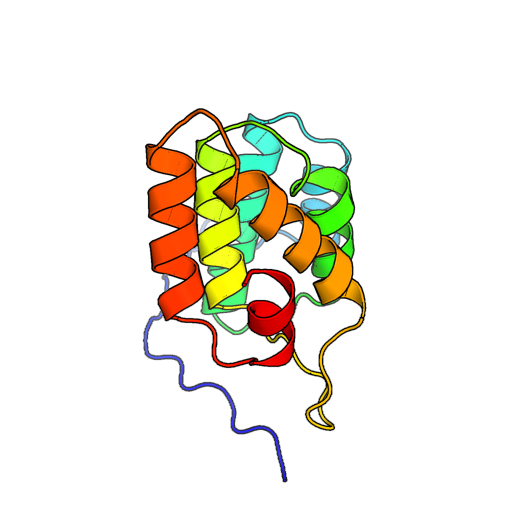. GLU A 1 83 ? -4.873 -9.530 0.036 1.00 92.50 83 GLU A O 1
ATOM 656 N N . ILE A 1 84 ? -4.828 -7.639 1.251 1.00 90.69 84 ILE A N 1
ATOM 657 C CA . ILE A 1 84 ? -6.202 -7.749 1.768 1.00 90.69 84 ILE A CA 1
ATOM 658 C C . ILE A 1 84 ? -7.229 -6.927 0.980 1.00 90.69 84 ILE A C 1
ATOM 660 O O . ILE A 1 84 ? -8.428 -7.186 1.064 1.00 90.69 84 ILE A O 1
ATOM 664 N N . VAL A 1 85 ? -6.779 -5.931 0.214 1.00 91.75 85 VAL A N 1
ATOM 665 C CA . VAL A 1 85 ? -7.668 -5.029 -0.529 1.00 91.75 85 VAL A CA 1
ATOM 666 C C . VAL A 1 85 ? -8.080 -5.647 -1.871 1.00 91.75 85 VAL A C 1
ATOM 668 O O . VAL A 1 85 ? -7.203 -6.101 -2.624 1.00 91.75 85 VAL A O 1
ATOM 671 N N . PRO A 1 86 ? -9.385 -5.622 -2.219 1.00 90.19 86 PRO A N 1
ATOM 672 C CA . PRO A 1 86 ? -9.865 -6.087 -3.517 1.00 90.19 86 PRO A CA 1
ATOM 673 C C . PRO A 1 86 ? -9.271 -5.251 -4.658 1.00 90.19 86 PRO A C 1
ATOM 675 O O . PRO A 1 86 ? -9.217 -4.025 -4.588 1.00 90.19 86 PRO A O 1
ATOM 678 N N . LYS A 1 87 ? -8.827 -5.928 -5.721 1.00 91.75 87 LYS A N 1
ATOM 679 C CA . LYS A 1 87 ? -8.178 -5.311 -6.898 1.00 91.75 87 LYS A CA 1
ATOM 680 C C . LYS A 1 87 ? -9.104 -5.154 -8.083 1.00 91.75 87 LYS A C 1
ATOM 682 O O . LYS A 1 87 ? -8.741 -4.499 -9.054 1.00 91.75 87 LYS A O 1
ATOM 687 N N . THR A 1 88 ? -10.274 -5.767 -8.011 1.00 91.62 88 THR A N 1
ATOM 688 C CA . THR A 1 88 ? -11.230 -5.824 -9.101 1.00 91.62 88 THR A CA 1
ATOM 689 C C . THR A 1 88 ? -12.536 -5.156 -8.706 1.00 91.62 88 THR A C 1
ATOM 691 O O . THR A 1 88 ? -12.947 -5.120 -7.545 1.00 91.62 88 THR A O 1
ATOM 694 N N . THR A 1 89 ? -13.188 -4.602 -9.714 1.00 89.38 89 THR A N 1
ATOM 695 C CA . THR A 1 89 ? -14.587 -4.193 -9.671 1.00 89.38 89 THR A CA 1
ATOM 696 C C . THR A 1 89 ? -15.498 -5.413 -9.470 1.00 89.38 89 THR A C 1
ATOM 698 O O . THR A 1 89 ? -15.078 -6.545 -9.730 1.00 89.38 89 THR A O 1
ATOM 701 N N . PRO A 1 90 ? -16.769 -5.217 -9.069 1.00 87.94 90 PRO A N 1
ATOM 702 C CA . PRO A 1 90 ? -17.748 -6.305 -8.979 1.00 87.94 90 PRO A CA 1
ATOM 703 C C . PRO A 1 90 ? -17.934 -7.099 -10.283 1.00 87.94 90 PRO A C 1
ATOM 705 O O . PRO A 1 90 ? -18.307 -8.268 -10.238 1.00 87.94 90 PRO A O 1
ATOM 708 N N . ASP A 1 91 ? -17.626 -6.483 -11.428 1.00 89.25 91 ASP A N 1
ATOM 709 C CA . ASP A 1 91 ? -17.678 -7.103 -12.757 1.00 89.25 91 ASP A CA 1
ATOM 710 C C . ASP A 1 91 ? -16.415 -7.920 -13.101 1.00 89.25 91 ASP A C 1
ATOM 712 O O . ASP A 1 91 ? -16.306 -8.469 -14.196 1.00 89.25 91 ASP A O 1
ATOM 716 N N . GLY A 1 92 ? -15.439 -7.988 -12.189 1.00 86.94 92 GLY A N 1
ATOM 717 C CA . GLY A 1 92 ? -14.196 -8.747 -12.348 1.00 86.94 92 GLY A CA 1
ATOM 718 C C . GLY A 1 92 ? -13.072 -8.013 -13.083 1.00 86.94 92 GLY A C 1
ATOM 719 O O . GLY A 1 92 ? -12.003 -8.586 -13.259 1.00 86.94 92 GLY A O 1
ATOM 720 N N . ARG A 1 93 ? -13.269 -6.751 -13.488 1.00 91.44 93 ARG A N 1
ATOM 721 C CA . ARG A 1 93 ? -12.226 -5.938 -14.146 1.00 91.44 93 ARG A CA 1
ATOM 722 C C . ARG A 1 93 ? -11.288 -5.309 -13.128 1.00 91.44 93 ARG A C 1
ATOM 724 O O . ARG A 1 93 ? -11.774 -4.855 -12.091 1.00 91.44 93 ARG A O 1
ATOM 731 N N . LEU A 1 94 ? -9.996 -5.217 -13.439 1.00 93.00 94 LEU A N 1
ATOM 732 C CA . LEU A 1 94 ? -9.007 -4.551 -12.591 1.00 93.00 94 LEU A CA 1
ATOM 733 C C . LEU A 1 94 ? -9.379 -3.076 -12.348 1.00 93.00 94 LEU A C 1
ATOM 735 O O . LEU A 1 94 ? -9.831 -2.371 -13.251 1.00 93.00 94 LEU A O 1
ATOM 739 N N . LEU A 1 95 ? -9.204 -2.612 -11.112 1.00 93.38 95 LEU A N 1
ATOM 740 C CA . LEU A 1 95 ? -9.386 -1.211 -10.739 1.00 93.38 95 LEU A CA 1
ATOM 741 C C . LEU A 1 95 ? -8.350 -0.336 -11.454 1.00 93.38 95 LEU A C 1
ATOM 743 O O . LEU A 1 95 ? -7.166 -0.667 -11.482 1.00 93.38 95 LEU A O 1
ATOM 747 N N . HIS A 1 96 ? -8.773 0.805 -12.002 1.00 91.94 96 HIS A N 1
ATOM 748 C CA . HIS A 1 96 ? -7.884 1.696 -12.759 1.00 91.94 96 HIS A CA 1
ATOM 749 C C . HIS A 1 96 ? -6.735 2.240 -11.894 1.00 91.94 96 HIS A C 1
ATOM 751 O O . HIS A 1 96 ? -5.612 2.424 -12.361 1.00 91.94 96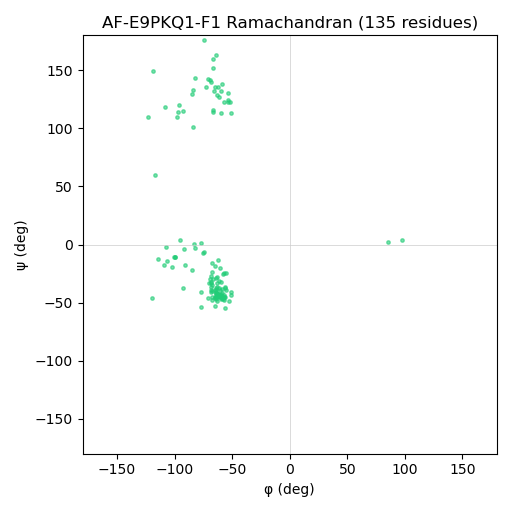 HIS A O 1
ATOM 757 N N . GLU A 1 97 ? -6.989 2.421 -10.600 1.00 92.12 97 GLU A N 1
ATOM 758 C CA . GLU A 1 97 ? -6.015 2.829 -9.592 1.00 92.12 97 GLU A CA 1
ATOM 759 C C . GLU A 1 97 ? -4.821 1.866 -9.495 1.00 92.12 97 GLU A C 1
ATOM 761 O O . GLU A 1 97 ? -3.721 2.285 -9.124 1.00 92.12 97 GLU A O 1
ATOM 766 N N . MET A 1 98 ? -5.000 0.594 -9.872 1.00 94.06 98 MET A N 1
ATOM 767 C CA . MET A 1 98 ? -3.948 -0.425 -9.838 1.00 94.06 98 MET A CA 1
ATOM 768 C C . MET A 1 98 ? -2.796 -0.128 -10.799 1.00 94.06 98 MET A C 1
ATOM 770 O O . MET A 1 98 ? -1.693 -0.617 -10.576 1.00 94.06 98 MET A O 1
ATOM 774 N N . ILE A 1 99 ? -2.993 0.736 -11.799 1.00 93.31 99 ILE A N 1
ATOM 775 C CA . ILE A 1 99 ? -1.916 1.205 -12.684 1.00 93.31 99 ILE A CA 1
ATOM 776 C C . ILE A 1 99 ? -0.821 1.917 -11.875 1.00 93.31 99 ILE A C 1
ATOM 778 O O . ILE A 1 99 ? 0.367 1.649 -12.056 1.00 93.31 99 ILE A O 1
ATOM 782 N N . LEU A 1 100 ? -1.209 2.790 -10.939 1.00 94.50 100 LEU A N 1
ATOM 783 C CA . LEU A 1 100 ? -0.264 3.520 -10.082 1.00 94.50 100 LEU A CA 1
ATOM 784 C C . LEU A 1 100 ? 0.456 2.579 -9.112 1.00 94.50 100 LEU A C 1
ATOM 786 O O . LEU A 1 100 ? 1.635 2.756 -8.808 1.00 94.50 100 LEU A O 1
ATOM 790 N N . VAL A 1 101 ? -0.259 1.559 -8.643 1.00 94.44 101 VAL A N 1
ATOM 791 C CA . VAL A 1 101 ? 0.294 0.529 -7.764 1.00 94.44 101 VAL A CA 1
ATOM 792 C C . VAL A 1 101 ? 1.304 -0.344 -8.523 1.00 94.44 101 VAL A C 1
ATOM 794 O O . VAL A 1 101 ? 2.380 -0.629 -8.003 1.00 94.44 101 VAL A O 1
ATOM 797 N N . CYS A 1 102 ? 1.014 -0.695 -9.779 1.00 95.00 102 CYS A N 1
ATOM 798 C CA . CYS A 1 102 ? 1.914 -1.454 -10.645 1.00 95.00 102 CYS A CA 1
ATOM 799 C C . CYS A 1 102 ? 3.229 -0.703 -10.918 1.00 95.00 102 CYS A C 1
ATOM 801 O O . CYS A 1 102 ? 4.309 -1.292 -10.841 1.00 95.00 102 CYS A O 1
ATOM 803 N N . ASP A 1 103 ? 3.164 0.607 -11.179 1.00 94.62 103 ASP A N 1
ATOM 804 C CA . ASP A 1 103 ? 4.360 1.450 -11.324 1.00 94.62 103 ASP A CA 1
ATOM 805 C C . ASP A 1 103 ? 5.206 1.469 -10.036 1.00 94.62 103 ASP A C 1
ATOM 807 O O . ASP A 1 103 ? 6.436 1.369 -10.084 1.00 94.62 103 ASP A O 1
ATOM 811 N N . ALA A 1 104 ? 4.560 1.511 -8.866 1.00 95.06 104 ALA A N 1
ATOM 812 C CA . ALA A 1 104 ? 5.258 1.414 -7.587 1.00 95.06 104 ALA A CA 1
ATOM 813 C C . ALA A 1 104 ? 5.956 0.054 -7.398 1.00 95.06 104 ALA A C 1
ATOM 815 O O . ALA A 1 104 ? 7.111 0.030 -6.971 1.00 95.06 104 ALA A O 1
ATOM 816 N N . TYR A 1 105 ? 5.324 -1.064 -7.778 1.00 95.25 105 TYR A N 1
ATOM 817 C CA . TYR A 1 105 ? 5.967 -2.385 -7.736 1.00 95.25 105 TYR A CA 1
ATOM 818 C C . TYR A 1 105 ? 7.198 -2.451 -8.636 1.00 95.25 105 TYR A C 1
ATOM 820 O O . TYR A 1 105 ? 8.249 -2.916 -8.195 1.00 95.25 105 TYR A O 1
ATOM 828 N N . ARG A 1 106 ? 7.109 -1.928 -9.864 1.00 95.75 106 ARG A N 1
ATOM 829 C CA . ARG A 1 106 ? 8.248 -1.859 -10.789 1.00 95.75 106 ARG A CA 1
ATOM 830 C C . ARG A 1 106 ? 9.421 -1.086 -10.182 1.00 95.75 106 ARG A C 1
ATOM 832 O O . ARG A 1 106 ? 10.558 -1.554 -10.238 1.00 95.75 106 ARG A O 1
ATOM 839 N N . LYS A 1 107 ? 9.151 0.067 -9.563 1.00 94.94 107 LYS A N 1
ATOM 840 C CA . LYS A 1 107 ? 10.170 0.870 -8.865 1.00 94.94 107 LYS A CA 1
ATOM 841 C C . LYS A 1 107 ? 10.783 0.116 -7.685 1.00 94.94 107 LYS A C 1
ATOM 843 O O . LYS A 1 107 ? 12.001 0.125 -7.530 1.00 94.94 107 LYS A O 1
ATOM 848 N N . ASP A 1 108 ? 9.969 -0.576 -6.892 1.00 95.25 108 ASP A N 1
ATOM 849 C CA . ASP A 1 108 ? 10.447 -1.351 -5.745 1.00 95.25 108 ASP A CA 1
ATOM 850 C C . ASP A 1 108 ? 11.281 -2.578 -6.158 1.00 95.25 108 ASP A C 1
ATOM 852 O O . ASP A 1 108 ? 12.250 -2.913 -5.476 1.00 95.25 108 ASP A O 1
ATOM 856 N N . LEU A 1 109 ? 10.979 -3.211 -7.297 1.00 95.81 109 LEU A N 1
ATOM 857 C CA . LEU A 1 109 ? 11.790 -4.294 -7.875 1.00 95.81 109 LEU A CA 1
ATOM 858 C C . LEU A 1 109 ? 13.158 -3.818 -8.387 1.00 95.81 109 LEU A C 1
ATOM 860 O O . LEU A 1 109 ? 14.117 -4.590 -8.398 1.00 95.81 109 LEU A O 1
ATOM 864 N N . GLN A 1 110 ? 13.269 -2.548 -8.771 1.00 95.31 110 GLN A N 1
ATOM 865 C CA . GLN A 1 110 ? 14.519 -1.919 -9.212 1.00 95.31 110 GLN A CA 1
ATOM 866 C C . GLN A 1 110 ? 15.242 -1.177 -8.076 1.00 95.31 110 GLN A C 1
ATOM 868 O O . GLN A 1 110 ? 16.269 -0.536 -8.299 1.00 95.31 110 GLN A O 1
ATOM 873 N N . HIS A 1 111 ? 14.728 -1.256 -6.847 1.00 95.94 111 HIS A N 1
ATOM 874 C CA . HIS A 1 111 ? 15.256 -0.508 -5.716 1.00 95.94 111 HIS A CA 1
ATOM 875 C C . HIS A 1 111 ? 16.660 -1.007 -5.307 1.00 95.94 111 HIS A C 1
ATOM 877 O O . HIS A 1 111 ? 16.879 -2.218 -5.236 1.00 95.94 111 HIS A O 1
ATOM 883 N N . PRO A 1 112 ? 17.619 -0.125 -4.955 1.00 95.62 112 PRO A N 1
ATOM 884 C CA . PRO A 1 112 ? 18.978 -0.545 -4.582 1.00 95.62 112 PRO A CA 1
ATOM 885 C C . PRO A 1 112 ? 18.997 -1.502 -3.375 1.00 95.62 112 PRO A C 1
ATOM 887 O O . PRO A 1 112 ? 19.731 -2.490 -3.358 1.00 95.62 112 PRO A O 1
ATOM 890 N N . ASN A 1 113 ? 18.131 -1.259 -2.388 1.00 96.19 113 ASN A N 1
ATOM 891 C CA . ASN A 1 113 ? 17.953 -2.133 -1.224 1.00 96.19 113 ASN A CA 1
ATOM 892 C C . ASN A 1 113 ? 17.344 -3.497 -1.615 1.00 96.19 113 ASN A C 1
ATOM 894 O O . ASN A 1 113 ? 16.190 -3.578 -2.037 1.00 96.19 113 ASN A O 1
ATOM 898 N N . GLU A 1 114 ? 18.103 -4.575 -1.420 1.00 96.62 114 GLU A N 1
ATOM 899 C CA . GLU A 1 114 ? 17.681 -5.956 -1.694 1.00 96.62 114 GLU A CA 1
ATOM 900 C C . GLU A 1 114 ? 16.517 -6.439 -0.822 1.00 96.62 114 GLU A C 1
ATOM 902 O O . GLU A 1 114 ? 15.706 -7.244 -1.275 1.00 96.62 114 GLU A O 1
ATOM 907 N N . PHE A 1 115 ? 16.373 -5.924 0.403 1.00 95.50 115 PHE A N 1
ATOM 908 C CA . PHE A 1 115 ? 15.281 -6.322 1.289 1.00 95.50 115 PHE A CA 1
ATOM 909 C C . PHE A 1 115 ? 13.933 -5.831 0.773 1.00 95.50 115 PHE A C 1
ATOM 911 O O . PHE A 1 115 ? 12.948 -6.559 0.891 1.00 95.50 115 PHE A O 1
ATOM 918 N N . ILE A 1 116 ? 13.901 -4.632 0.175 1.00 95.81 116 ILE A N 1
ATOM 919 C CA . ILE A 1 116 ? 12.702 -4.086 -0.475 1.00 95.81 116 ILE A CA 1
ATOM 920 C C . ILE A 1 116 ? 12.345 -4.967 -1.669 1.00 95.81 116 ILE A C 1
ATOM 922 O O . ILE A 1 116 ? 11.246 -5.519 -1.694 1.00 95.81 116 ILE A O 1
ATOM 926 N N . ARG A 1 117 ? 13.308 -5.215 -2.568 1.00 96.81 117 ARG A N 1
ATOM 927 C CA . ARG A 1 117 ? 13.131 -6.115 -3.719 1.00 96.81 117 ARG A CA 1
ATOM 928 C C . ARG A 1 117 ? 12.609 -7.487 -3.295 1.00 96.81 117 ARG A C 1
ATOM 930 O O . ARG A 1 117 ? 11.614 -7.964 -3.827 1.00 96.81 117 ARG A O 1
ATOM 937 N N . GLY A 1 118 ? 13.229 -8.096 -2.285 1.00 97.25 118 GLY A N 1
ATOM 938 C CA . GLY A 1 118 ? 12.841 -9.406 -1.770 1.00 97.25 118 GLY A CA 1
ATOM 939 C C . GLY A 1 118 ? 11.452 -9.424 -1.131 1.00 97.25 118 GLY A C 1
ATOM 940 O O . GLY A 1 118 ? 10.711 -10.388 -1.316 1.00 97.25 118 GLY A O 1
ATOM 941 N N . SER A 1 119 ? 11.062 -8.378 -0.391 1.00 96.69 119 SER A N 1
ATOM 942 C CA . SER A 1 119 ? 9.695 -8.280 0.137 1.00 96.69 119 SER A CA 1
ATOM 943 C C . SER A 1 119 ? 8.657 -8.091 -0.963 1.00 96.69 119 SER A C 1
ATOM 945 O O . SER A 1 119 ? 7.616 -8.742 -0.904 1.00 96.69 119 SER A O 1
ATOM 947 N N . THR A 1 120 ? 8.962 -7.285 -1.982 1.00 96.31 120 THR A N 1
ATOM 948 C CA . THR A 1 120 ? 8.085 -7.081 -3.137 1.00 96.31 120 THR A CA 1
ATOM 949 C C . THR A 1 120 ? 7.923 -8.379 -3.921 1.00 96.31 120 THR A C 1
ATOM 951 O O . THR A 1 120 ? 6.796 -8.787 -4.161 1.00 96.31 120 THR A O 1
ATOM 954 N N . LEU A 1 121 ? 9.007 -9.106 -4.213 1.00 96.69 121 LEU A N 1
ATOM 955 C CA . LEU A 1 121 ? 8.936 -10.415 -4.879 1.00 96.69 121 LEU A CA 1
ATOM 956 C C . LEU A 1 121 ? 8.064 -11.416 -4.107 1.00 96.69 121 LEU A C 1
ATOM 958 O O . LEU A 1 121 ? 7.207 -12.064 -4.700 1.00 96.69 121 LEU A O 1
ATOM 962 N N . ARG A 1 122 ? 8.223 -11.510 -2.778 1.00 97.00 122 ARG A N 1
ATOM 963 C CA . ARG A 1 122 ? 7.371 -12.383 -1.947 1.00 97.00 122 ARG A CA 1
ATOM 964 C C . ARG A 1 122 ? 5.895 -11.998 -2.008 1.00 97.00 122 ARG A C 1
ATOM 966 O O . ARG A 1 122 ? 5.045 -12.883 -1.974 1.00 97.00 122 ARG A O 1
ATOM 973 N N . PHE A 1 123 ? 5.602 -10.702 -2.060 1.00 95.94 123 PHE A N 1
ATOM 974 C CA . PHE A 1 123 ? 4.242 -10.204 -2.219 1.00 95.94 123 PHE A CA 1
ATOM 975 C C . PHE A 1 123 ? 3.670 -10.551 -3.603 1.00 9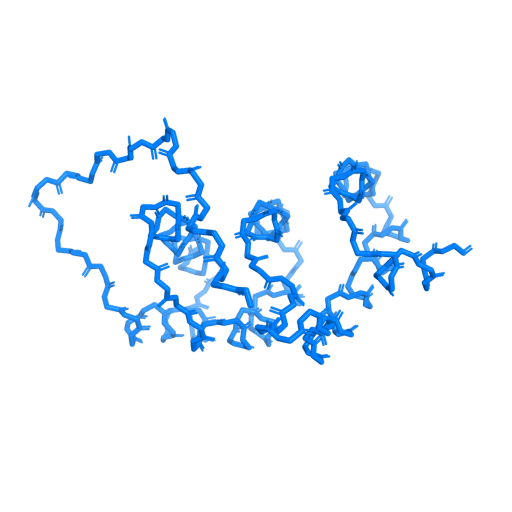5.94 123 PHE A C 1
ATOM 977 O O . PHE A 1 123 ? 2.552 -11.052 -3.682 1.00 95.94 123 PHE A O 1
ATOM 984 N N . LEU A 1 124 ? 4.438 -10.368 -4.684 1.00 94.81 124 LEU A N 1
ATOM 985 C CA . LEU A 1 124 ? 3.987 -10.663 -6.051 1.00 94.81 124 LEU A CA 1
ATOM 986 C C . LEU A 1 124 ? 3.599 -12.137 -6.235 1.00 94.81 124 LEU A C 1
ATOM 988 O O . LEU A 1 124 ? 2.641 -12.421 -6.945 1.00 94.81 124 LEU A O 1
ATOM 992 N N . CYS A 1 125 ? 4.249 -13.068 -5.525 1.00 94.31 125 CYS A N 1
ATOM 993 C CA . CYS A 1 125 ? 3.863 -14.486 -5.516 1.00 94.31 125 CYS A CA 1
ATOM 994 C C . CYS A 1 125 ? 2.448 -14.758 -4.964 1.00 94.31 125 CYS A C 1
ATOM 996 O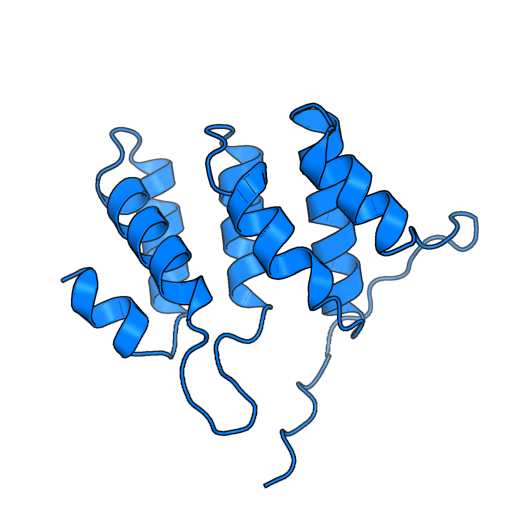 O . CYS A 1 125 ? 1.951 -15.874 -5.095 1.00 94.31 125 CYS A O 1
ATOM 998 N N . LYS A 1 126 ? 1.817 -13.779 -4.304 1.00 92.38 126 LYS A N 1
ATOM 999 C CA . LYS A 1 126 ? 0.457 -13.879 -3.755 1.00 92.38 126 LYS A CA 1
ATOM 1000 C C . LYS A 1 126 ? -0.600 -13.222 -4.650 1.00 92.38 126 LYS A C 1
ATOM 1002 O O . LYS A 1 126 ? -1.789 -13.401 -4.387 1.00 92.38 126 LYS A O 1
ATOM 1007 N N . LEU A 1 127 ? -0.191 -12.458 -5.669 1.00 91.31 127 LEU A N 1
ATOM 1008 C CA . LEU A 1 127 ? -1.114 -11.818 -6.608 1.00 91.31 127 LEU A CA 1
ATOM 1009 C C . LEU A 1 127 ? -1.761 -12.853 -7.527 1.00 91.31 127 LEU A C 1
ATOM 1011 O O . LEU A 1 127 ? -1.117 -13.807 -7.960 1.00 91.31 127 LEU A O 1
ATOM 1015 N N . LYS A 1 128 ? -3.044 -12.646 -7.836 1.00 88.62 128 LYS A N 1
ATOM 1016 C CA . LYS A 1 128 ? -3.818 -13.520 -8.734 1.00 88.62 128 LYS A CA 1
ATOM 1017 C C . LYS A 1 128 ? -4.125 -12.847 -10.071 1.00 88.62 128 LYS A C 1
ATOM 1019 O O . LYS A 1 128 ? -4.485 -13.515 -11.033 1.00 88.62 128 LYS A O 1
ATOM 1024 N N . GLU A 1 129 ? -3.999 -11.528 -10.122 1.00 91.00 129 GLU A N 1
ATOM 1025 C CA . GLU A 1 129 ? -4.332 -10.685 -11.257 1.00 91.00 129 GLU A CA 1
ATOM 1026 C C . GLU A 1 129 ? -3.157 -10.647 -12.243 1.00 91.00 129 GLU A C 1
ATOM 1028 O O . GLU A 1 129 ? -2.182 -9.927 -12.032 1.00 91.00 129 GLU A O 1
ATOM 1033 N N . ALA A 1 130 ? -3.254 -11.415 -13.333 1.00 89.25 130 ALA A N 1
ATOM 1034 C CA . ALA A 1 130 ? -2.213 -11.476 -14.364 1.00 89.25 130 ALA A CA 1
ATOM 1035 C C . ALA A 1 130 ? -1.885 -10.094 -14.960 1.00 89.25 130 ALA A C 1
ATOM 1037 O O . ALA A 1 130 ? -0.713 -9.777 -15.150 1.00 89.25 130 ALA A O 1
ATOM 1038 N N . GLU A 1 131 ? -2.897 -9.235 -15.133 1.00 90.75 131 GLU A N 1
ATOM 1039 C CA . GLU A 1 131 ? -2.753 -7.857 -15.631 1.00 90.75 131 GLU A CA 1
ATOM 1040 C C . GLU A 1 131 ? -1.791 -6.992 -14.790 1.00 90.75 131 GLU A C 1
ATOM 1042 O O . GLU A 1 131 ? -1.218 -6.033 -15.300 1.00 90.75 131 GLU A O 1
ATOM 1047 N N . LEU A 1 132 ? -1.589 -7.320 -13.506 1.00 90.75 132 LEU A N 1
ATOM 1048 C CA . LEU A 1 132 ? -0.618 -6.641 -12.639 1.00 90.75 132 LEU A CA 1
ATOM 1049 C C . LEU A 1 132 ? 0.804 -7.202 -12.757 1.00 90.75 132 LEU A C 1
ATOM 1051 O O . LEU A 1 132 ? 1.758 -6.524 -12.382 1.00 90.75 132 LEU A O 1
ATOM 1055 N N . LEU A 1 133 ? 0.950 -8.442 -13.224 1.00 90.31 133 LEU A N 1
ATOM 1056 C CA . LEU A 1 133 ? 2.234 -9.135 -13.332 1.00 90.31 133 LEU A CA 1
ATOM 1057 C C . LEU A 1 133 ? 2.872 -8.950 -14.710 1.00 90.31 133 LEU A C 1
ATOM 1059 O O . LEU A 1 133 ? 4.087 -8.787 -14.787 1.00 90.31 133 LEU A O 1
ATOM 1063 N N . GLU A 1 134 ? 2.072 -8.929 -15.780 1.00 89.81 134 GLU A N 1
ATOM 1064 C CA . GLU A 1 134 ? 2.552 -8.753 -17.159 1.00 89.81 134 GLU A CA 1
ATOM 1065 C C . GLU A 1 134 ? 3.483 -7.540 -17.345 1.00 89.81 134 GLU A C 1
ATOM 1067 O O . GLU A 1 134 ? 4.528 -7.701 -17.974 1.00 89.81 134 GLU A O 1
ATOM 1072 N N . PRO A 1 135 ? 3.209 -6.349 -16.770 1.00 89.94 135 PRO A N 1
ATOM 1073 C CA . PRO A 1 135 ? 4.076 -5.181 -16.951 1.00 89.94 135 PRO A CA 1
ATOM 1074 C C . PRO A 1 135 ? 5.400 -5.240 -16.167 1.00 89.94 135 PRO A C 1
ATOM 1076 O O . PRO A 1 135 ? 6.217 -4.318 -16.283 1.00 89.94 135 PRO A O 1
ATOM 1079 N N . LEU A 1 136 ? 5.574 -6.250 -15.306 1.00 88.25 136 LEU A N 1
ATOM 1080 C CA . LEU A 1 136 ? 6.738 -6.424 -14.430 1.00 88.25 136 LEU A CA 1
ATOM 1081 C C . LEU A 1 136 ? 7.761 -7.431 -14.977 1.00 88.25 136 LEU A C 1
ATOM 1083 O O . LEU A 1 136 ? 8.859 -7.517 -14.421 1.00 88.25 136 LEU A O 1
ATOM 1087 N N . MET A 1 137 ? 7.397 -8.182 -16.020 1.00 77.94 137 MET A N 1
ATOM 1088 C CA . MET A 1 137 ? 8.289 -9.065 -16.780 1.00 77.94 137 MET A CA 1
ATOM 1089 C C . MET A 1 137 ? 9.093 -8.280 -17.818 1.00 77.94 137 MET A C 1
ATOM 1091 O O . MET A 1 137 ? 10.278 -8.634 -18.005 1.00 77.94 137 MET A O 1
#

Secondary structure (DSSP, 8-state):
---PPP---------TTSPPPPHHHHHHHHHH--HHHHHHHHHHHHHHHHTT---TTHHHHHHHHTTT---HHHHHHHHHHHHHS--B-TTSPBPTTHHHHHHHHHHHHT-S-HHHHHHHHHHHTT---HHHHGGG-

InterPro domains:
  IPR002553 Clathrin/coatomer adaptor, adaptin-like, N-terminal [PF01602] (23-137)
  IPR011989 Armadillo-like helical [G3DSA:1.25.10.10] (24-137)
  IPR016024 Armadillo-type fold [SSF48371] (26-136)
  IPR016460 Coatomer beta subunit (COPB1) [PTHR10635] (8-137)

Mean predicted aligned error: 5.67 Å

Radius of gyration: 15.39 Å; Cα contacts (8 Å, |Δi|>4): 109; chains: 1; bounding box: 42×32×43 Å

Nearest PDB structures (foldseek):
  5mu7-assembly1_A  TM=9.796E-01  e=8.979E-09  Thermochaetoides thermophila DSM 1495
  5a1u-assembly1_G  TM=8.123E-01  e=2.960E-10  Mus musculus
  5nzt-assembly1_N  TM=8.196E-01  e=2.831E-09  Mus musculus
  5nzr-assembly1_B  TM=8.196E-01  e=2.831E-09  Mus musculus
  7ux3-assembly1_G  TM=8.498E-01  e=3.805E-01  Mus musculus

Foldseek 3Di:
DPDPQPDQPDDDDDPPPDDLDDLVNLLCQQAPNDPVSVLVSLVSVLNCVSNPDDNPVCLVSCLVRQLVDPDPSSLLSVLSVVLRDDQADPVRHGDPSVVSVLVSLLCQCVDPDVVSVVSSVVSVVSDPDVVSCVVND